Protein AF-A0A2L2WVY1-F1 (afdb_monomer_lite)

Structure (mmCIF, N/CA/C/O backbone):
data_AF-A0A2L2WVY1-F1
#
_entry.id   AF-A0A2L2WVY1-F1
#
loop_
_atom_site.group_PDB
_atom_site.id
_atom_site.type_symbol
_atom_site.label_atom_id
_atom_site.label_alt_id
_atom_site.label_comp_id
_atom_site.label_asym_id
_atom_site.label_entity_id
_atom_site.label_seq_id
_atom_site.pdbx_PDB_ins_code
_atom_site.Cartn_x
_atom_site.Cartn_y
_atom_site.Cartn_z
_atom_site.occupancy
_atom_site.B_iso_or_equiv
_atom_site.auth_seq_id
_atom_site.auth_comp_id
_atom_site.auth_asym_id
_atom_site.auth_atom_id
_atom_site.pdbx_PDB_model_num
ATOM 1 N N . MET A 1 1 ? -14.313 24.654 -17.314 1.00 38.44 1 MET A N 1
ATOM 2 C CA . MET A 1 1 ? -12.997 25.290 -17.541 1.00 38.44 1 MET A CA 1
ATOM 3 C C . MET A 1 1 ? -11.986 24.157 -17.671 1.00 38.44 1 MET A C 1
ATOM 5 O O . MET A 1 1 ? -11.623 23.570 -16.659 1.00 38.44 1 MET A O 1
ATOM 9 N N . ASN A 1 2 ? -11.674 23.753 -18.907 1.00 37.41 2 ASN A N 1
ATOM 10 C CA . ASN A 1 2 ? -10.803 22.609 -19.200 1.00 37.41 2 ASN A CA 1
ATOM 11 C C . ASN A 1 2 ? -9.404 22.865 -18.629 1.00 37.41 2 ASN A C 1
ATOM 13 O O . ASN A 1 2 ? -8.775 23.864 -18.968 1.00 37.41 2 ASN A O 1
ATOM 17 N N . LYS A 1 3 ? -8.949 21.984 -17.736 1.00 43.69 3 LYS A N 1
ATOM 18 C CA . LYS A 1 3 ? -7.607 22.008 -17.141 1.00 43.69 3 LYS A CA 1
ATOM 19 C C . LYS A 1 3 ? -6.740 20.933 -17.795 1.00 43.69 3 LYS A C 1
ATOM 21 O O . LYS A 1 3 ? -6.244 20.041 -17.116 1.00 43.69 3 LYS A O 1
ATOM 26 N N . ASP A 1 4 ? -6.557 21.029 -19.105 1.00 44.91 4 ASP A N 1
ATOM 27 C CA . ASP A 1 4 ? -5.539 20.236 -19.788 1.00 44.91 4 ASP A CA 1
ATOM 28 C C . ASP A 1 4 ? -4.188 20.924 -19.585 1.00 44.91 4 ASP A C 1
ATOM 30 O O . ASP A 1 4 ? -3.796 21.824 -20.330 1.00 44.91 4 ASP A O 1
ATOM 34 N N . PHE A 1 5 ? -3.482 20.540 -18.521 1.00 49.59 5 PHE A N 1
ATOM 35 C CA . PHE A 1 5 ? -2.080 20.906 -18.354 1.00 49.59 5 PHE A CA 1
ATOM 36 C C . PHE A 1 5 ? -1.262 20.129 -19.389 1.00 49.59 5 PHE A C 1
ATOM 38 O O . PHE A 1 5 ? -0.984 18.945 -19.212 1.00 49.59 5 PHE A O 1
ATOM 45 N N . ARG A 1 6 ? -0.884 20.794 -20.485 1.00 46.84 6 ARG A N 1
ATOM 46 C CA . ARG A 1 6 ? 0.118 20.267 -21.417 1.00 46.84 6 ARG A CA 1
ATOM 47 C C . ARG A 1 6 ? 1.477 20.275 -20.717 1.00 46.84 6 ARG A C 1
ATOM 49 O O . ARG A 1 6 ? 1.994 21.340 -20.391 1.00 46.84 6 ARG A O 1
ATOM 56 N N . LEU A 1 7 ? 2.014 19.086 -20.458 1.00 48.09 7 LEU A N 1
ATOM 57 C CA . LEU A 1 7 ? 3.402 18.901 -20.046 1.00 48.09 7 LEU A CA 1
ATOM 58 C C . LEU A 1 7 ? 4.274 19.214 -21.269 1.00 48.09 7 LEU A C 1
ATOM 60 O O . LEU A 1 7 ? 4.217 18.494 -22.260 1.00 48.09 7 LEU A O 1
ATOM 64 N N . ASP A 1 8 ? 4.993 20.331 -21.224 1.00 48.78 8 ASP A N 1
ATOM 65 C CA . ASP A 1 8 ? 6.030 20.667 -22.201 1.00 48.78 8 ASP A CA 1
ATOM 66 C C . ASP A 1 8 ? 7.354 20.014 -21.771 1.00 48.78 8 ASP A C 1
ATOM 68 O O . ASP A 1 8 ? 7.644 19.935 -20.573 1.00 48.78 8 ASP A O 1
ATOM 72 N N . ASP A 1 9 ? 8.174 19.587 -22.735 1.00 51.31 9 ASP A N 1
ATOM 73 C CA . ASP A 1 9 ? 9.490 18.946 -22.525 1.00 51.31 9 ASP A CA 1
ATOM 74 C C . ASP A 1 9 ? 10.529 19.902 -21.890 1.00 51.31 9 ASP A C 1
ATOM 76 O O . ASP A 1 9 ? 11.682 19.544 -21.649 1.00 51.31 9 ASP A O 1
ATOM 80 N N . SER A 1 10 ? 10.138 21.145 -21.596 1.00 46.12 10 SER A N 1
ATOM 81 C CA . SER A 1 10 ? 11.020 22.250 -21.216 1.00 46.12 10 SER A CA 1
ATOM 82 C C . SER A 1 10 ? 11.108 22.537 -19.710 1.00 46.12 10 SER A C 1
ATOM 84 O O . SER A 1 10 ? 11.565 23.612 -19.305 1.00 46.12 10 SER A O 1
ATOM 86 N N . LEU A 1 11 ? 10.755 21.590 -18.834 1.00 47.88 11 LEU A N 1
ATOM 87 C CA . LEU A 1 11 ? 11.027 21.726 -17.397 1.00 47.88 11 LEU A CA 1
ATOM 88 C C . LEU A 1 11 ? 12.526 21.548 -17.096 1.00 47.88 11 LEU A C 1
ATOM 90 O O . LEU A 1 11 ? 12.904 20.572 -16.479 1.00 47.88 11 LEU A O 1
ATOM 94 N N . ARG A 1 12 ? 13.393 22.482 -17.518 1.00 52.06 12 ARG A N 1
ATOM 95 C CA . ARG A 1 12 ? 14.772 22.735 -17.022 1.00 52.06 12 ARG A CA 1
ATOM 96 C C . ARG A 1 12 ? 15.517 21.528 -16.397 1.00 52.06 12 ARG A C 1
ATOM 98 O O . ARG A 1 12 ? 15.977 21.620 -15.261 1.00 52.06 12 ARG A O 1
ATOM 105 N N . GLY A 1 13 ? 15.643 20.409 -17.114 1.00 53.50 13 GLY A N 1
ATOM 106 C CA . GLY A 1 13 ? 16.371 19.222 -16.634 1.00 53.50 13 GLY A CA 1
ATOM 107 C C . GLY A 1 13 ? 15.702 18.429 -15.497 1.00 53.50 13 GLY A C 1
ATOM 108 O O . GLY A 1 13 ? 16.358 17.597 -14.877 1.00 53.50 13 GLY A O 1
ATOM 109 N N . PHE A 1 14 ? 14.423 18.672 -15.214 1.00 53.00 14 PHE A N 1
ATOM 110 C CA . PHE A 1 14 ? 13.591 17.899 -14.299 1.00 53.00 14 PHE A CA 1
ATOM 111 C C . PHE A 1 14 ? 12.565 17.078 -15.081 1.00 53.00 14 PHE A C 1
ATOM 113 O O . PHE A 1 14 ? 11.784 17.613 -15.866 1.00 53.00 14 PHE A O 1
ATOM 120 N N . CYS A 1 15 ? 12.527 15.779 -14.797 1.00 61.34 15 CYS A N 1
ATOM 121 C CA . CYS A 1 15 ? 11.591 14.842 -15.398 1.00 61.34 15 CYS A CA 1
ATOM 122 C C . CYS A 1 15 ? 10.123 15.279 -15.203 1.00 61.34 15 CYS A C 1
ATOM 124 O O . CYS A 1 15 ? 9.599 15.258 -14.083 1.00 61.34 15 CYS A O 1
ATOM 126 N N . ALA A 1 16 ? 9.418 15.602 -16.294 1.00 63.31 16 ALA A N 1
ATOM 127 C CA . ALA A 1 16 ? 7.991 15.945 -16.263 1.00 63.31 16 ALA A CA 1
ATOM 128 C C . ALA A 1 16 ? 7.120 14.786 -15.734 1.00 63.31 16 ALA A C 1
ATOM 130 O O . ALA A 1 16 ? 6.147 15.020 -15.015 1.00 63.31 16 ALA A O 1
ATOM 131 N N . LYS A 1 17 ? 7.516 13.533 -16.012 1.00 64.06 17 LYS A N 1
ATOM 132 C CA . LYS A 1 17 ? 6.868 12.320 -15.475 1.00 64.06 17 LYS A CA 1
ATOM 133 C C . LYS A 1 17 ? 7.105 12.138 -13.967 1.00 64.06 17 LYS A C 1
ATOM 135 O O . LYS A 1 17 ? 6.271 11.563 -13.273 1.00 64.06 17 LYS A O 1
ATOM 140 N N . GLY A 1 18 ? 8.210 12.671 -13.444 1.00 58.59 18 GLY A N 1
ATOM 141 C CA . GLY A 1 18 ? 8.584 12.627 -12.029 1.00 58.59 18 GLY A CA 1
ATOM 142 C C . GLY A 1 18 ? 7.905 13.677 -11.153 1.00 58.59 18 GLY A C 1
ATOM 143 O O . GLY A 1 18 ? 7.654 13.436 -9.967 1.00 58.59 18 GLY A O 1
ATOM 144 N N . CYS A 1 19 ? 7.579 14.826 -11.751 1.00 60.03 19 CYS A N 1
ATOM 145 C CA . CYS A 1 19 ? 7.088 16.041 -11.094 1.00 60.03 19 CYS A CA 1
ATOM 146 C C . CYS A 1 19 ? 5.566 16.249 -11.210 1.00 60.03 19 CYS A C 1
ATOM 148 O O . CYS A 1 19 ? 5.082 17.379 -11.139 1.00 60.03 19 CYS A O 1
ATOM 150 N N . GLY A 1 20 ? 4.794 15.169 -11.365 1.00 58.66 20 GLY A N 1
ATOM 151 C CA . GLY A 1 20 ? 3.333 15.242 -11.391 1.00 58.66 20 GLY A CA 1
ATOM 152 C C . GLY A 1 20 ? 2.755 15.875 -10.118 1.00 58.66 20 GLY A C 1
ATOM 153 O O . GLY A 1 20 ? 3.112 15.500 -8.995 1.00 58.66 20 GLY A O 1
ATOM 154 N N . ARG A 1 21 ? 1.839 16.835 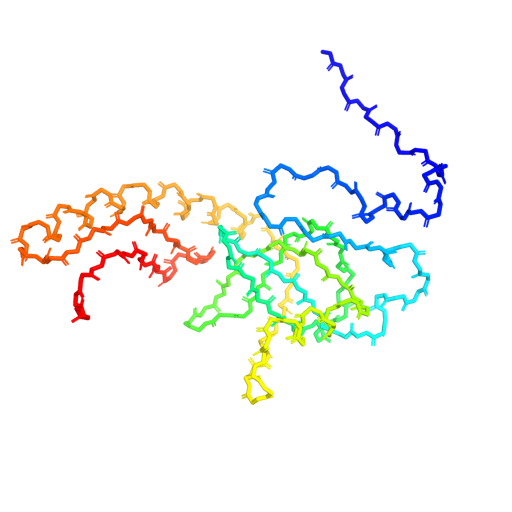-10.295 1.00 50.16 21 ARG A N 1
ATOM 155 C CA . ARG A 1 21 ? 1.038 17.414 -9.211 1.00 50.16 21 ARG A CA 1
ATOM 156 C C . ARG A 1 21 ? 0.113 16.318 -8.682 1.00 50.16 21 ARG A C 1
ATOM 158 O O . ARG A 1 21 ? -0.751 15.845 -9.412 1.00 50.16 21 ARG A O 1
ATOM 165 N N . GLN A 1 22 ? 0.320 15.886 -7.443 1.00 54.88 22 GLN A N 1
ATOM 166 C CA . GLN A 1 22 ? -0.505 14.859 -6.819 1.00 54.88 22 GLN A CA 1
ATOM 167 C C . GLN A 1 22 ? -1.010 15.378 -5.476 1.00 54.88 22 GLN A C 1
ATOM 169 O O . GLN A 1 22 ? -0.218 15.658 -4.581 1.00 54.88 22 GLN A O 1
ATOM 174 N N . ASP A 1 23 ? -2.331 15.478 -5.335 1.00 57.38 23 ASP A N 1
ATOM 175 C CA . ASP A 1 23 ? -3.008 15.997 -4.136 1.00 57.38 23 ASP A CA 1
ATOM 176 C C . ASP A 1 23 ? -3.028 14.980 -2.970 1.00 57.38 23 ASP A C 1
ATOM 178 O O . ASP A 1 23 ? -3.823 15.092 -2.039 1.00 57.38 23 ASP A O 1
ATOM 182 N N . LYS A 1 24 ? -2.174 13.946 -3.021 1.00 61.38 24 LYS A N 1
ATOM 183 C CA . LYS A 1 24 ? -2.106 12.869 -2.024 1.00 61.38 24 LYS A CA 1
ATOM 184 C C . LYS A 1 24 ? -0.969 13.114 -1.027 1.00 61.38 24 LYS A C 1
ATOM 186 O O . LYS A 1 24 ? 0.101 13.610 -1.378 1.00 61.38 24 LYS A O 1
ATOM 191 N N . GLN A 1 25 ? -1.200 12.735 0.229 1.00 61.03 25 GLN A N 1
ATOM 192 C CA . GLN A 1 25 ? -0.218 12.826 1.311 1.00 61.03 25 GLN A CA 1
ATOM 193 C C . GLN A 1 25 ? 1.031 11.973 0.996 1.00 61.03 25 GLN A C 1
ATOM 195 O O . GLN A 1 25 ? 0.913 10.885 0.442 1.00 61.03 25 GLN A O 1
ATOM 200 N N . LEU A 1 26 ? 2.228 12.451 1.369 1.00 65.81 26 LEU A N 1
ATOM 201 C CA . LEU A 1 26 ? 3.535 11.795 1.140 1.00 65.81 26 LEU A CA 1
ATOM 202 C C . LEU A 1 26 ? 3.954 11.585 -0.331 1.00 65.81 26 LEU A C 1
ATOM 204 O O . LEU A 1 26 ? 4.501 10.529 -0.670 1.00 65.81 26 LEU A O 1
ATOM 208 N N . ASN A 1 27 ? 3.764 12.589 -1.191 1.00 69.06 27 ASN A N 1
ATOM 209 C CA . ASN A 1 27 ? 4.241 12.535 -2.577 1.00 69.06 27 ASN A CA 1
ATOM 210 C C . ASN A 1 27 ? 5.750 12.224 -2.647 1.00 69.06 27 ASN A C 1
ATOM 212 O O . ASN A 1 27 ? 6.566 12.913 -2.026 1.00 69.06 27 ASN A O 1
ATOM 216 N N . THR A 1 28 ? 6.112 11.198 -3.422 1.00 70.50 28 THR A N 1
ATOM 217 C CA . THR A 1 28 ? 7.504 10.923 -3.787 1.00 70.50 28 THR A CA 1
ATOM 218 C C . THR A 1 28 ? 7.747 11.376 -5.222 1.00 70.50 28 THR A C 1
ATOM 220 O O . THR A 1 28 ? 7.034 10.966 -6.136 1.00 70.50 28 THR A O 1
ATOM 223 N N . TYR A 1 29 ? 8.753 12.221 -5.433 1.00 75.31 29 TYR A N 1
ATOM 224 C CA . TYR A 1 29 ? 9.148 12.666 -6.770 1.00 75.31 29 TYR A CA 1
ATOM 225 C C . TYR A 1 29 ? 10.113 11.661 -7.399 1.00 75.31 29 TYR A C 1
ATOM 227 O O . TYR A 1 29 ? 11.143 11.339 -6.800 1.00 75.31 29 TYR A O 1
ATOM 235 N N . ASP A 1 30 ? 9.775 11.174 -8.594 1.00 77.12 30 ASP A N 1
ATOM 236 C CA . ASP A 1 30 ? 10.625 10.259 -9.359 1.00 77.12 30 ASP A CA 1
ATOM 237 C C . ASP A 1 30 ? 11.484 11.040 -10.355 1.00 77.12 30 ASP A C 1
ATOM 239 O O . ASP A 1 30 ? 11.167 11.151 -11.537 1.00 77.12 30 ASP A O 1
ATOM 243 N N . TYR A 1 31 ? 12.575 11.628 -9.870 1.00 76.69 31 TYR A N 1
ATOM 244 C CA . TYR A 1 31 ? 13.458 12.443 -10.707 1.00 76.69 31 TYR A CA 1
ATOM 245 C C . TYR A 1 31 ? 14.180 11.656 -11.812 1.00 76.69 31 TYR A C 1
ATOM 247 O O . TYR A 1 31 ? 14.841 12.281 -12.632 1.00 76.69 31 TYR A O 1
ATOM 255 N N . LEU A 1 32 ? 14.096 10.319 -11.818 1.00 78.56 32 LEU A N 1
ATOM 256 C CA . LEU A 1 32 ? 14.764 9.453 -12.793 1.00 78.56 32 LEU A CA 1
ATOM 257 C C . LEU A 1 32 ? 13.772 8.747 -13.733 1.00 78.56 32 LEU A C 1
ATOM 259 O O . LEU A 1 32 ? 14.164 7.826 -14.450 1.00 78.56 32 LEU A O 1
ATOM 263 N N . ALA A 1 33 ? 12.496 9.144 -13.741 1.00 75.12 33 ALA A N 1
ATOM 264 C CA . ALA A 1 33 ? 11.461 8.475 -14.532 1.00 75.12 33 ALA A CA 1
ATOM 265 C C . ALA A 1 33 ? 11.639 8.613 -16.062 1.00 75.12 33 ALA A C 1
ATOM 267 O O . ALA A 1 33 ? 11.074 7.824 -16.814 1.00 75.12 33 ALA A O 1
ATOM 268 N N . ASP A 1 34 ? 12.414 9.588 -16.539 1.00 75.56 34 ASP A N 1
ATOM 269 C CA . ASP A 1 34 ? 12.760 9.804 -17.953 1.00 75.56 34 ASP A CA 1
ATOM 270 C C . ASP A 1 34 ? 14.107 9.190 -18.358 1.00 75.56 34 ASP A C 1
ATOM 272 O O . ASP A 1 34 ? 14.429 9.158 -19.545 1.00 75.56 34 ASP A O 1
ATOM 276 N N . VAL A 1 35 ? 14.886 8.674 -17.402 1.00 78.88 35 VAL A N 1
ATOM 277 C CA . VAL A 1 35 ? 16.186 8.062 -17.683 1.00 78.88 35 VAL A CA 1
ATOM 278 C C . VAL A 1 35 ? 15.974 6.683 -18.325 1.00 78.88 35 VAL A C 1
ATOM 280 O O . VAL A 1 35 ? 15.426 5.785 -17.673 1.00 78.88 35 VAL A O 1
ATOM 283 N N . PRO A 1 36 ? 16.432 6.460 -19.575 1.00 77.81 36 PRO A N 1
ATOM 284 C CA . PRO A 1 36 ? 16.276 5.174 -20.247 1.00 77.81 36 PRO A CA 1
ATOM 285 C C . PRO A 1 36 ? 16.911 4.036 -19.440 1.00 77.81 36 PRO A C 1
ATOM 287 O O . PRO A 1 36 ? 18.024 4.163 -18.930 1.00 77.81 36 PRO A O 1
ATOM 290 N N . GLY A 1 37 ? 16.192 2.922 -19.303 1.00 78.81 37 GLY A N 1
ATOM 291 C CA . GLY A 1 37 ? 16.654 1.753 -18.551 1.00 78.81 37 GLY A CA 1
ATOM 292 C C . GLY A 1 37 ? 16.617 1.900 -17.025 1.00 78.81 37 GLY A C 1
ATOM 293 O O . GLY A 1 37 ? 16.993 0.958 -16.338 1.00 78.81 37 GLY A O 1
ATOM 294 N N . ASN A 1 38 ? 16.149 3.022 -16.453 1.00 81.88 38 ASN A N 1
ATOM 295 C CA . ASN A 1 38 ? 16.035 3.172 -14.991 1.00 81.88 38 ASN A CA 1
ATOM 296 C C . ASN A 1 38 ? 15.124 2.104 -14.358 1.00 81.88 38 ASN A C 1
ATOM 298 O O . ASN A 1 38 ? 15.467 1.545 -13.316 1.00 81.88 38 ASN A O 1
ATOM 302 N N . ALA A 1 39 ? 14.005 1.782 -15.012 1.00 74.69 39 ALA A N 1
ATOM 303 C CA . ALA A 1 39 ? 13.068 0.757 -14.551 1.00 74.69 39 ALA A CA 1
ATOM 304 C C . ALA A 1 39 ? 13.676 -0.659 -14.527 1.00 74.69 39 ALA A C 1
ATOM 306 O O . ALA A 1 39 ? 13.234 -1.496 -13.751 1.00 74.69 39 ALA A O 1
ATOM 307 N N . GLU A 1 40 ? 14.713 -0.920 -15.329 1.00 79.06 40 GLU A N 1
ATOM 308 C CA . GLU A 1 40 ? 15.384 -2.226 -15.409 1.00 79.06 40 GLU A CA 1
ATOM 309 C C . GLU A 1 40 ? 16.525 -2.372 -14.389 1.00 79.06 40 GLU A C 1
ATOM 311 O O . GLU A 1 40 ? 17.070 -3.459 -14.212 1.00 79.06 40 GLU A O 1
ATOM 316 N N . GLN A 1 41 ? 16.902 -1.293 -13.692 1.00 82.00 41 GLN A N 1
ATOM 317 C CA . GLN A 1 41 ? 18.010 -1.327 -12.729 1.00 82.00 41 GLN A CA 1
ATOM 318 C C . GLN A 1 41 ? 17.667 -2.092 -11.448 1.00 82.00 41 GLN A C 1
ATOM 320 O O . GLN A 1 41 ? 18.569 -2.516 -10.724 1.00 82.00 41 GLN A O 1
ATOM 325 N N . THR A 1 42 ? 16.382 -2.228 -11.122 1.00 85.94 42 THR A N 1
ATOM 326 C CA . THR A 1 42 ? 15.936 -2.974 -9.948 1.00 85.94 42 THR A CA 1
ATOM 327 C C . THR A 1 42 ? 14.514 -3.482 -10.124 1.00 85.94 42 THR A C 1
ATOM 329 O O . THR A 1 42 ? 13.645 -2.763 -10.606 1.00 85.94 42 THR A O 1
ATOM 332 N N . ASP A 1 43 ? 14.266 -4.695 -9.636 1.00 89.75 43 ASP A N 1
ATOM 333 C CA . ASP A 1 43 ? 12.923 -5.277 -9.577 1.00 89.75 43 ASP A CA 1
ATOM 334 C C . ASP A 1 43 ? 12.117 -4.773 -8.363 1.00 89.75 43 ASP A C 1
ATOM 336 O O . ASP A 1 43 ? 11.027 -5.268 -8.086 1.00 89.75 43 ASP A O 1
ATOM 340 N N . LEU A 1 44 ? 12.657 -3.833 -7.579 1.00 92.25 44 LEU A N 1
ATOM 341 C CA . LEU A 1 44 ? 11.999 -3.291 -6.393 1.00 92.25 44 LEU A CA 1
ATOM 342 C C . LEU A 1 44 ? 11.104 -2.105 -6.747 1.00 92.25 44 LEU A C 1
ATOM 344 O O . LEU A 1 44 ? 11.473 -1.228 -7.525 1.00 92.25 44 LEU A O 1
ATOM 348 N N . VAL A 1 45 ? 9.940 -2.056 -6.108 1.00 93.25 45 VAL A N 1
ATOM 349 C CA . VAL A 1 45 ? 8.904 -1.050 -6.343 1.00 93.25 45 VAL A CA 1
ATOM 350 C C . VAL A 1 45 ? 8.388 -0.523 -5.008 1.00 93.25 45 VAL A C 1
ATOM 352 O O . VAL A 1 45 ? 8.133 -1.297 -4.082 1.00 93.25 45 VAL A O 1
ATOM 355 N N . GLU A 1 46 ? 8.233 0.797 -4.903 1.00 92.56 46 GLU A N 1
ATOM 356 C CA . GLU A 1 46 ? 7.558 1.437 -3.769 1.00 92.56 46 GLU A CA 1
ATOM 357 C C . GLU A 1 46 ? 6.059 1.521 -4.066 1.00 92.56 46 GLU A C 1
ATOM 359 O O . GLU A 1 46 ? 5.644 2.067 -5.093 1.00 92.56 46 GLU A O 1
ATOM 364 N N . VAL A 1 47 ? 5.250 0.995 -3.151 1.00 93.12 47 VAL A N 1
ATOM 365 C CA . VAL A 1 47 ? 3.790 1.032 -3.228 1.00 93.12 47 VAL A CA 1
ATOM 366 C C . VAL A 1 47 ? 3.254 1.744 -1.994 1.00 93.12 47 VAL A C 1
ATOM 368 O O . VAL A 1 47 ? 3.600 1.411 -0.857 1.00 93.12 47 VAL A O 1
ATOM 371 N N . GLN A 1 48 ? 2.399 2.734 -2.217 1.00 90.81 48 GLN A N 1
ATOM 372 C CA . GLN A 1 48 ? 1.694 3.465 -1.177 1.00 90.81 48 GLN A CA 1
ATOM 373 C C . GLN A 1 48 ? 0.267 2.939 -1.020 1.00 90.81 48 GLN A C 1
ATOM 375 O O . GLN A 1 48 ? -0.451 2.731 -1.998 1.00 90.81 48 GLN A O 1
ATOM 380 N N . PHE A 1 49 ? -0.136 2.777 0.234 1.00 90.12 49 PHE A N 1
ATOM 381 C CA . PHE A 1 49 ? -1.484 2.400 0.644 1.00 90.12 49 PHE A CA 1
ATOM 382 C C . PHE A 1 49 ? -2.211 3.613 1.232 1.00 90.12 49 PHE A C 1
ATOM 384 O O . PHE A 1 49 ? -1.804 4.760 1.018 1.00 90.12 49 PHE A O 1
ATOM 391 N N . LYS A 1 50 ? -3.302 3.388 1.968 1.00 83.31 50 LYS A N 1
ATOM 392 C CA . LYS A 1 50 ? -4.021 4.472 2.631 1.00 83.31 50 LYS A CA 1
ATOM 393 C C . LYS A 1 50 ? -3.085 5.225 3.595 1.00 83.31 50 LYS A C 1
ATOM 395 O O . LYS A 1 50 ? -2.179 4.661 4.214 1.00 83.31 50 LYS A O 1
ATOM 400 N N . ASN A 1 51 ? -3.309 6.534 3.711 1.00 79.94 51 ASN A N 1
ATOM 401 C CA . ASN A 1 51 ? -2.571 7.438 4.594 1.00 79.94 51 ASN A CA 1
ATOM 402 C C . ASN A 1 51 ? -1.050 7.436 4.341 1.00 79.94 51 ASN A C 1
ATOM 404 O O . ASN A 1 51 ? -0.566 7.731 3.244 1.00 79.94 51 ASN A O 1
ATOM 408 N N . THR A 1 52 ? -0.280 7.159 5.393 1.00 79.69 52 THR A N 1
ATOM 409 C CA . THR A 1 52 ? 1.178 7.251 5.417 1.00 79.69 52 THR A CA 1
ATOM 410 C C . THR A 1 52 ? 1.872 5.909 5.193 1.00 79.69 52 THR A C 1
ATOM 412 O O . THR A 1 52 ? 3.103 5.849 5.196 1.00 79.69 52 THR A O 1
ATOM 415 N N . ARG A 1 53 ? 1.109 4.826 4.989 1.00 86.50 53 ARG A N 1
ATOM 416 C CA . ARG A 1 53 ? 1.657 3.477 4.858 1.00 86.50 53 ARG A CA 1
ATOM 417 C C . ARG A 1 53 ? 2.287 3.292 3.479 1.00 86.50 53 ARG A C 1
ATOM 419 O O . ARG A 1 53 ? 1.610 3.331 2.454 1.00 86.50 53 ARG A O 1
ATOM 426 N N . LYS A 1 54 ? 3.597 3.050 3.466 1.00 89.56 54 LYS A N 1
ATOM 427 C CA . LYS A 1 54 ? 4.360 2.653 2.278 1.00 89.56 54 LYS A CA 1
ATOM 428 C C . LYS A 1 54 ? 4.970 1.279 2.492 1.00 89.56 54 LYS A C 1
ATOM 430 O O . LYS A 1 54 ? 5.428 0.966 3.590 1.00 89.56 54 LYS A O 1
ATOM 435 N N . GLY A 1 55 ? 4.965 0.471 1.444 1.00 90.81 55 GLY A N 1
ATOM 436 C CA . GLY A 1 55 ? 5.614 -0.830 1.404 1.00 90.81 55 GLY A CA 1
ATOM 437 C C . GLY A 1 55 ? 6.542 -0.936 0.202 1.00 90.81 55 GLY A C 1
ATOM 438 O O . GLY A 1 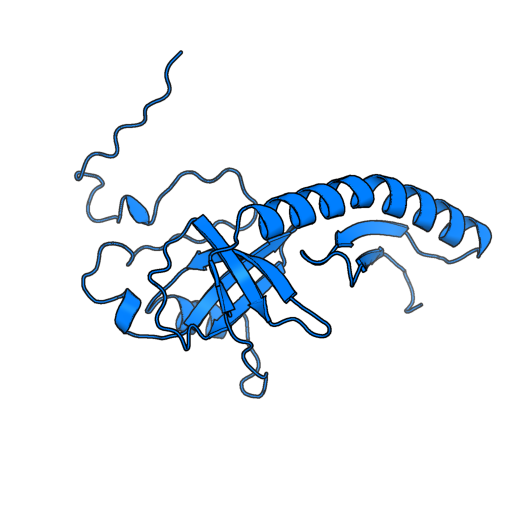55 ? 6.365 -0.248 -0.802 1.00 90.81 55 GLY A O 1
ATOM 439 N N . TYR A 1 56 ? 7.528 -1.815 0.322 1.00 93.06 56 TYR A N 1
ATOM 440 C CA . TYR A 1 56 ? 8.445 -2.148 -0.758 1.00 93.06 56 TYR A CA 1
ATOM 441 C C . TYR A 1 56 ? 8.166 -3.573 -1.204 1.00 93.06 56 TYR A C 1
ATOM 443 O O . TYR A 1 56 ? 8.098 -4.480 -0.372 1.00 93.06 56 TYR A O 1
ATOM 451 N N . PHE A 1 57 ? 8.000 -3.749 -2.508 1.00 94.56 57 PHE A N 1
ATOM 452 C CA . PHE A 1 57 ? 7.614 -5.016 -3.109 1.00 94.56 57 PHE A CA 1
ATOM 453 C C . PHE A 1 57 ? 8.537 -5.367 -4.264 1.00 94.56 57 PHE A C 1
ATOM 455 O O . PHE A 1 57 ? 9.176 -4.494 -4.852 1.00 94.56 57 PHE A O 1
ATOM 462 N N . ARG A 1 58 ? 8.597 -6.655 -4.591 1.00 94.00 58 ARG A N 1
ATOM 463 C CA . ARG A 1 58 ? 9.362 -7.166 -5.724 1.00 94.00 58 ARG A CA 1
ATOM 464 C C . ARG A 1 58 ? 8.452 -7.458 -6.914 1.00 94.00 58 ARG A C 1
ATOM 466 O O . ARG A 1 58 ? 7.435 -8.134 -6.776 1.00 94.00 58 ARG A O 1
ATOM 473 N N . ASN A 1 59 ? 8.831 -6.963 -8.082 1.00 93.62 59 ASN A N 1
ATOM 474 C CA . ASN A 1 59 ? 8.161 -7.174 -9.357 1.00 93.62 59 ASN A CA 1
ATOM 475 C C . ASN A 1 59 ? 8.778 -8.368 -10.106 1.00 93.62 59 ASN A C 1
ATOM 477 O O . ASN A 1 59 ? 9.382 -8.207 -11.163 1.00 93.62 59 ASN A O 1
ATOM 481 N N . ASP A 1 60 ? 8.620 -9.577 -9.558 1.00 89.56 60 ASP A N 1
ATOM 482 C CA . ASP A 1 60 ? 9.197 -10.806 -10.138 1.00 89.56 60 ASP A CA 1
ATOM 483 C C . ASP A 1 60 ? 8.715 -11.072 -11.577 1.00 89.56 60 ASP A C 1
ATOM 485 O O . ASP A 1 60 ? 9.439 -11.634 -12.396 1.00 89.56 60 ASP A O 1
ATOM 489 N N . ASN A 1 61 ? 7.502 -10.619 -11.902 1.00 88.31 61 ASN A N 1
ATOM 490 C CA . ASN A 1 61 ? 6.880 -10.789 -13.215 1.00 88.31 61 ASN A CA 1
ATOM 491 C C . ASN A 1 61 ? 7.330 -9.743 -14.251 1.00 88.31 61 ASN A C 1
ATOM 493 O O . ASN A 1 61 ? 6.818 -9.756 -15.369 1.00 88.31 61 ASN A O 1
ATOM 497 N N . ARG A 1 62 ? 8.243 -8.823 -13.893 1.00 87.50 62 ARG A N 1
ATOM 498 C CA . ARG A 1 62 ? 8.728 -7.728 -14.760 1.00 87.50 62 ARG A CA 1
ATOM 499 C C . ARG A 1 62 ? 7.594 -6.963 -15.446 1.00 87.50 62 ARG A C 1
ATOM 501 O O . ARG A 1 62 ? 7.654 -6.630 -16.629 1.00 87.50 62 ARG A O 1
ATOM 508 N N . LEU A 1 63 ? 6.533 -6.696 -14.689 1.00 89.12 63 LEU A N 1
ATOM 509 C CA . LEU A 1 63 ? 5.400 -5.909 -15.160 1.00 89.12 63 LEU A CA 1
ATOM 510 C C . LEU A 1 63 ? 5.875 -4.495 -15.505 1.00 89.12 63 LEU A C 1
ATOM 512 O O . LEU A 1 63 ? 6.656 -3.911 -14.754 1.00 89.12 63 LEU A O 1
ATOM 516 N N . GLN A 1 64 ? 5.369 -3.927 -16.599 1.00 89.00 64 GLN A N 1
ATOM 517 C CA . GLN A 1 64 ? 5.592 -2.517 -16.923 1.00 89.00 64 GLN A CA 1
ATOM 518 C C . GLN A 1 64 ? 4.767 -1.652 -15.966 1.00 89.00 64 GLN A C 1
ATOM 520 O O . GLN A 1 64 ? 3.575 -1.436 -16.192 1.00 89.00 64 GLN A O 1
ATOM 525 N N . LEU A 1 65 ? 5.384 -1.240 -14.860 1.00 88.62 65 LEU A N 1
ATOM 526 C CA . LEU A 1 65 ? 4.772 -0.426 -13.813 1.00 88.62 65 LEU A CA 1
ATOM 527 C C . LEU A 1 65 ? 5.271 1.010 -13.919 1.00 88.62 65 LEU A C 1
ATOM 529 O O . LEU A 1 65 ? 6.475 1.241 -14.005 1.00 88.62 65 LEU A O 1
ATOM 533 N N . GLU A 1 66 ? 4.347 1.960 -13.859 1.00 86.12 66 GLU A N 1
ATOM 534 C CA . GLU A 1 66 ? 4.649 3.387 -13.799 1.00 86.12 66 GLU A CA 1
ATOM 535 C C . GLU A 1 66 ? 4.070 4.009 -12.523 1.00 86.12 66 GLU A C 1
ATOM 537 O O . GLU A 1 66 ? 3.174 3.458 -11.874 1.00 86.12 66 GLU A O 1
ATOM 542 N N . LYS A 1 67 ? 4.580 5.185 -12.141 1.00 85.06 67 LYS A N 1
ATOM 543 C CA . LYS A 1 67 ? 4.025 5.948 -11.018 1.00 85.06 67 LYS A CA 1
ATOM 544 C C . LYS A 1 67 ? 2.539 6.229 -11.265 1.00 85.06 67 LYS A C 1
ATOM 546 O O . LYS A 1 67 ? 2.166 6.787 -12.291 1.00 85.06 67 LYS A O 1
ATOM 551 N N . GLY A 1 68 ? 1.706 5.914 -10.277 1.00 86.62 68 GLY A N 1
ATOM 552 C CA . GLY A 1 68 ? 0.255 6.085 -10.335 1.00 86.62 68 GLY A CA 1
ATOM 553 C C . GLY A 1 68 ? -0.516 4.810 -10.675 1.00 86.62 68 GLY A C 1
ATOM 554 O O . GLY A 1 68 ? -1.721 4.776 -10.426 1.00 86.62 68 GLY A O 1
ATOM 555 N N . ASP A 1 69 ? 0.153 3.758 -11.153 1.00 90.69 69 ASP A N 1
ATOM 556 C CA . ASP A 1 69 ? -0.494 2.470 -11.402 1.00 90.69 69 ASP A CA 1
ATOM 557 C C . ASP A 1 69 ? -1.029 1.859 -10.102 1.00 90.69 69 ASP A C 1
ATOM 559 O O . ASP A 1 69 ? -0.333 1.807 -9.085 1.00 90.69 69 ASP A O 1
ATOM 563 N N . MET A 1 70 ? -2.259 1.345 -10.145 1.00 93.06 70 MET A N 1
ATOM 564 C CA . MET A 1 70 ? -2.801 0.516 -9.069 1.00 93.06 70 MET A CA 1
ATOM 565 C C . MET A 1 70 ? -2.370 -0.936 -9.259 1.00 93.06 70 MET A C 1
ATOM 567 O O . MET A 1 70 ? -2.516 -1.509 -10.342 1.00 93.06 70 MET A O 1
ATOM 571 N N . VAL A 1 71 ? -1.852 -1.546 -8.197 1.00 95.00 71 VAL A N 1
ATOM 572 C CA . VAL A 1 71 ? -1.292 -2.900 -8.209 1.00 95.00 71 VAL A CA 1
ATOM 573 C C . VAL A 1 71 ? -1.843 -3.738 -7.066 1.00 95.00 71 VAL A C 1
ATOM 575 O O . VAL A 1 71 ? -2.085 -3.238 -5.969 1.00 95.00 71 VAL A O 1
ATOM 578 N N . ALA A 1 72 ? -2.011 -5.031 -7.340 1.00 94.88 72 ALA A N 1
ATOM 579 C CA . ALA A 1 72 ? -2.315 -6.035 -6.337 1.00 94.88 72 ALA A CA 1
ATOM 580 C C . ALA A 1 72 ? -1.015 -6.638 -5.807 1.00 94.88 72 ALA A C 1
ATOM 582 O O . ALA A 1 72 ? -0.218 -7.205 -6.566 1.00 94.88 72 ALA A O 1
ATOM 583 N N . VAL A 1 73 ? -0.817 -6.517 -4.501 1.00 94.50 73 VAL A N 1
ATOM 584 C CA . VAL A 1 73 ? 0.376 -6.977 -3.799 1.00 94.50 73 VAL A CA 1
ATOM 585 C C . VAL A 1 73 ? 0.054 -8.124 -2.853 1.00 94.50 73 VAL A C 1
ATOM 587 O O . VAL A 1 73 ? -1.073 -8.286 -2.383 1.00 94.50 73 VAL A O 1
ATOM 590 N N . GLU A 1 74 ? 1.070 -8.912 -2.549 1.00 92.81 74 GLU A N 1
ATOM 591 C CA . GLU A 1 74 ? 0.988 -9.970 -1.558 1.00 92.81 74 GLU A CA 1
ATOM 592 C C . GLU A 1 74 ? 0.782 -9.409 -0.146 1.00 92.81 74 GLU A C 1
ATOM 594 O O . GLU A 1 74 ? 1.488 -8.505 0.313 1.00 92.81 74 GLU A O 1
ATOM 599 N N . ALA A 1 75 ? -0.189 -9.981 0.564 1.00 89.19 75 ALA A N 1
ATOM 600 C CA . ALA A 1 75 ? -0.510 -9.662 1.944 1.00 89.19 75 ALA A CA 1
ATOM 601 C C . ALA A 1 75 ? -0.662 -10.949 2.766 1.00 89.19 75 ALA A C 1
ATOM 603 O O . ALA A 1 75 ? -0.658 -12.061 2.249 1.00 89.19 75 ALA A O 1
ATOM 604 N N . SER A 1 76 ? -0.695 -10.813 4.089 1.00 83.81 76 SER A N 1
ATOM 605 C CA . SER A 1 76 ? -0.754 -11.967 4.992 1.00 83.81 76 SER A CA 1
ATOM 606 C C . SER A 1 76 ? -1.837 -11.712 6.041 1.00 83.81 76 SER A C 1
ATOM 608 O O . SER A 1 76 ? -1.585 -10.919 6.960 1.00 83.81 76 SER A O 1
ATOM 610 N N . PRO A 1 77 ? -3.022 -12.342 5.924 1.00 86.12 77 PRO A N 1
ATOM 611 C CA . PRO A 1 77 ? -3.503 -13.176 4.806 1.00 86.12 77 PRO A CA 1
ATOM 612 C C . PRO A 1 77 ? -3.928 -12.357 3.565 1.00 86.12 77 PRO A C 1
ATOM 614 O O . PRO A 1 77 ? -4.240 -11.176 3.682 1.00 86.12 77 PRO A O 1
ATOM 617 N N . GLY A 1 78 ? -3.980 -12.998 2.391 1.00 87.88 78 GLY A N 1
ATOM 618 C CA . GLY A 1 78 ? -4.667 -12.472 1.201 1.00 87.88 78 GLY A CA 1
ATOM 619 C C . GLY A 1 78 ? -3.844 -11.546 0.298 1.00 87.88 78 GLY A C 1
ATOM 620 O O . GLY A 1 78 ? -2.647 -11.753 0.092 1.00 87.88 78 GLY A O 1
ATOM 621 N N . HIS A 1 79 ? -4.501 -10.542 -0.284 1.00 90.50 79 HIS A N 1
ATOM 622 C CA . HIS A 1 79 ? -3.855 -9.540 -1.137 1.00 90.50 79 HIS A CA 1
ATOM 623 C C . HIS A 1 79 ? -4.312 -8.127 -0.791 1.00 90.50 79 HIS A C 1
ATOM 625 O O . HIS A 1 79 ? -5.441 -7.909 -0.356 1.00 90.50 79 HIS A O 1
ATOM 631 N N . ASP A 1 80 ? -3.451 -7.151 -1.046 1.00 93.12 80 ASP A N 1
ATOM 632 C CA . ASP A 1 80 ? -3.738 -5.743 -0.790 1.00 93.12 80 ASP A CA 1
ATOM 633 C C . ASP A 1 80 ? -3.620 -4.924 -2.077 1.00 93.12 80 ASP A C 1
ATOM 635 O O . ASP A 1 80 ? -2.913 -5.320 -3.007 1.00 93.12 80 ASP A O 1
ATOM 639 N N . ILE A 1 81 ? -4.330 -3.800 -2.146 1.00 93.50 81 ILE A N 1
ATOM 640 C CA . ILE A 1 81 ? -4.331 -2.915 -3.315 1.00 93.50 81 ILE A CA 1
ATOM 641 C C . ILE A 1 81 ? -3.636 -1.615 -2.939 1.00 93.50 81 ILE A C 1
ATOM 643 O O . ILE A 1 81 ? -3.996 -0.954 -1.967 1.00 93.50 81 ILE A O 1
ATOM 647 N N . GLY A 1 82 ? -2.629 -1.242 -3.721 1.00 92.50 82 GLY A N 1
ATOM 648 C CA . GLY A 1 82 ? -1.867 -0.021 -3.501 1.00 92.50 82 GLY A CA 1
ATOM 649 C C . GLY A 1 82 ? -1.516 0.680 -4.803 1.00 92.50 82 GLY A C 1
ATOM 650 O O . GLY A 1 82 ? -1.708 0.148 -5.895 1.00 92.50 82 GLY A O 1
ATOM 651 N N . VAL A 1 83 ? -1.003 1.899 -4.679 1.00 92.38 83 VAL A N 1
ATOM 652 C CA . VAL A 1 83 ? -0.595 2.744 -5.804 1.00 92.38 83 VAL A CA 1
ATOM 653 C C . VAL A 1 83 ? 0.924 2.782 -5.873 1.00 92.38 83 VAL A C 1
ATOM 655 O O . VAL A 1 83 ? 1.582 3.075 -4.877 1.00 92.38 83 VAL A O 1
ATOM 658 N N . VAL A 1 84 ? 1.491 2.533 -7.048 1.00 92.12 84 VAL A N 1
ATOM 659 C CA . VAL A 1 84 ? 2.932 2.659 -7.285 1.00 92.12 84 VAL A CA 1
ATOM 660 C C . VAL A 1 84 ? 3.348 4.123 -7.149 1.00 92.12 84 VAL A C 1
ATOM 662 O O . VAL A 1 84 ? 2.806 5.000 -7.826 1.00 92.12 84 VAL A O 1
ATOM 665 N N . THR A 1 85 ? 4.323 4.402 -6.286 1.00 89.31 85 THR A N 1
ATOM 666 C CA . THR A 1 85 ? 4.849 5.761 -6.067 1.00 89.31 85 THR A CA 1
ATOM 667 C C . THR A 1 85 ? 6.249 5.963 -6.619 1.00 89.31 85 THR A C 1
ATOM 669 O O . THR A 1 85 ? 6.565 7.081 -7.024 1.00 89.31 85 THR A O 1
ATOM 672 N N . LEU A 1 86 ? 7.069 4.910 -6.659 1.00 89.19 86 LEU A N 1
ATOM 673 C CA . LEU A 1 86 ? 8.404 4.929 -7.254 1.00 89.19 86 LEU A CA 1
ATOM 674 C C . LEU A 1 86 ? 8.765 3.595 -7.894 1.00 89.19 86 LEU A C 1
ATOM 676 O O . LEU A 1 86 ? 8.418 2.526 -7.387 1.00 89.19 86 LEU A O 1
ATOM 680 N N . THR A 1 87 ? 9.575 3.690 -8.944 1.00 89.81 87 THR A N 1
ATOM 681 C CA . THR A 1 87 ? 10.205 2.554 -9.621 1.00 89.81 87 THR A CA 1
ATOM 682 C C . THR A 1 87 ? 11.691 2.839 -9.861 1.00 89.81 87 THR A C 1
ATOM 684 O O . THR A 1 87 ? 12.156 3.972 -9.711 1.00 89.81 87 THR A O 1
ATOM 687 N N . GLY A 1 88 ? 12.471 1.810 -10.195 1.00 87.75 88 GLY A N 1
ATOM 688 C CA . GLY A 1 88 ? 13.873 1.98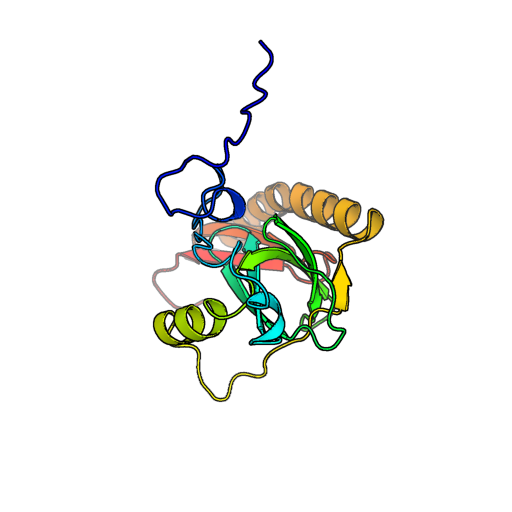1 -10.573 1.00 87.75 88 GLY A CA 1
ATOM 689 C C . GLY A 1 88 ? 14.801 2.379 -9.418 1.00 87.75 88 GLY A C 1
ATOM 690 O O . GLY A 1 88 ? 14.557 2.096 -8.241 1.00 87.75 88 GLY A O 1
ATOM 691 N N . ARG A 1 89 ? 15.916 3.040 -9.750 1.00 86.81 89 ARG A N 1
ATOM 692 C CA . ARG A 1 89 ? 17.073 3.234 -8.851 1.00 86.81 89 ARG A CA 1
ATOM 693 C C . ARG A 1 89 ? 16.770 3.985 -7.553 1.00 86.81 89 ARG A C 1
ATOM 695 O O . ARG A 1 89 ? 17.513 3.856 -6.577 1.00 86.81 89 ARG A O 1
ATOM 702 N N . LEU A 1 90 ? 15.705 4.783 -7.520 1.00 87.12 90 LEU A N 1
ATOM 703 C CA . LEU A 1 90 ? 15.331 5.539 -6.326 1.00 87.12 90 LEU A CA 1
ATOM 704 C C . LEU A 1 90 ? 14.775 4.644 -5.212 1.00 87.12 90 LEU A C 1
ATOM 706 O O . LEU A 1 90 ? 14.899 5.004 -4.040 1.00 87.12 90 LEU A O 1
ATOM 710 N N . VAL A 1 91 ? 14.233 3.468 -5.539 1.00 89.62 91 VAL A N 1
ATOM 711 C CA . VAL A 1 91 ? 13.596 2.584 -4.552 1.00 89.62 91 VAL A CA 1
ATOM 712 C C . VAL A 1 91 ? 14.594 2.094 -3.486 1.00 89.62 91 VAL A C 1
ATOM 714 O O . VAL A 1 91 ? 14.347 2.336 -2.302 1.00 89.62 91 VAL A O 1
ATOM 717 N N . PRO A 1 92 ? 15.774 1.531 -3.829 1.00 88.38 92 PRO A N 1
ATOM 718 C CA . PRO A 1 92 ? 16.784 1.170 -2.829 1.00 88.38 92 PRO A CA 1
ATOM 719 C C . PRO A 1 92 ? 17.261 2.342 -1.958 1.00 88.38 92 PRO A C 1
ATOM 721 O O . PRO A 1 92 ? 17.615 2.149 -0.793 1.00 88.38 92 PRO A O 1
ATOM 724 N N . LEU A 1 93 ? 17.289 3.564 -2.502 1.00 87.88 93 LEU A N 1
ATOM 725 C CA . LEU A 1 93 ? 17.678 4.759 -1.747 1.00 87.88 93 LEU A CA 1
ATOM 726 C C . LEU A 1 93 ? 16.606 5.137 -0.716 1.00 87.88 93 LEU A C 1
ATOM 728 O O . LEU A 1 93 ? 16.949 5.457 0.424 1.00 87.88 93 LEU A O 1
ATOM 732 N N . GLN A 1 94 ? 15.324 5.035 -1.078 1.00 86.94 94 GLN A N 1
ATOM 733 C CA . GLN A 1 94 ? 14.223 5.243 -0.135 1.00 86.94 94 GLN A CA 1
ATOM 734 C C . GLN A 1 94 ? 14.180 4.166 0.945 1.00 86.94 94 GLN A C 1
ATOM 736 O O . GLN A 1 94 ? 14.004 4.496 2.116 1.00 86.94 94 GLN A O 1
ATOM 741 N N . MET A 1 95 ? 14.444 2.903 0.601 1.00 88.19 95 MET A N 1
ATOM 742 C CA . MET A 1 95 ? 14.535 1.822 1.590 1.00 88.19 95 MET A CA 1
ATOM 743 C C . MET A 1 95 ? 15.605 2.101 2.651 1.00 88.19 95 MET A C 1
ATOM 745 O O . MET A 1 95 ? 15.351 1.928 3.844 1.00 88.19 95 MET A O 1
ATOM 749 N N . LYS A 1 96 ? 16.783 2.589 2.232 1.00 86.88 96 LYS A N 1
ATOM 750 C CA . LYS A 1 96 ? 17.850 3.004 3.158 1.00 86.88 96 LYS A CA 1
ATOM 751 C C . LYS A 1 96 ? 17.403 4.163 4.047 1.00 86.88 96 LYS A C 1
ATOM 753 O O . LYS A 1 96 ? 17.604 4.107 5.254 1.00 86.88 96 LYS A O 1
ATOM 758 N N . LYS A 1 97 ? 16.757 5.183 3.473 1.00 86.81 97 LYS A N 1
ATOM 759 C CA . LYS A 1 97 ? 16.232 6.335 4.227 1.00 86.81 97 LYS A CA 1
ATOM 760 C C . LYS A 1 97 ? 15.147 5.932 5.231 1.00 86.81 97 LYS A C 1
ATOM 762 O O . LYS A 1 97 ? 15.085 6.487 6.322 1.00 86.81 97 LYS A O 1
ATOM 767 N N . ALA A 1 98 ? 14.308 4.965 4.871 1.00 83.50 98 ALA A N 1
ATOM 768 C CA . ALA A 1 98 ? 13.244 4.435 5.715 1.00 83.50 98 ALA A CA 1
ATOM 769 C C . ALA A 1 98 ? 13.747 3.459 6.798 1.00 83.50 98 ALA A C 1
ATOM 771 O O . ALA A 1 98 ? 12.926 2.868 7.495 1.00 83.50 98 ALA A O 1
ATOM 772 N N . ASN A 1 99 ? 15.069 3.269 6.940 1.00 83.56 99 ASN A N 1
ATOM 773 C CA . ASN A 1 99 ? 15.677 2.290 7.848 1.00 83.56 99 ASN A CA 1
ATOM 774 C C . ASN A 1 99 ? 15.071 0.884 7.690 1.00 83.56 99 ASN A C 1
ATOM 776 O O . ASN A 1 99 ? 14.821 0.179 8.672 1.00 83.56 99 ASN A O 1
ATOM 780 N N . PHE A 1 100 ? 14.805 0.476 6.444 1.00 80.12 100 PHE A N 1
ATOM 781 C CA . PHE A 1 100 ? 14.213 -0.826 6.164 1.00 80.12 100 PHE A CA 1
ATOM 782 C C . PHE A 1 100 ? 15.141 -1.946 6.655 1.00 80.12 100 PHE A C 1
ATOM 784 O O . PHE A 1 100 ? 16.316 -2.006 6.287 1.00 80.12 100 PHE A O 1
ATOM 791 N N . LYS A 1 101 ? 14.623 -2.838 7.508 1.00 79.19 101 LYS A N 1
ATOM 792 C CA . LYS A 1 101 ? 15.421 -3.918 8.101 1.00 79.19 101 LYS A CA 1
ATOM 793 C C . LYS A 1 101 ? 15.822 -4.920 7.021 1.00 79.19 101 LYS A C 1
ATOM 795 O O . LYS A 1 101 ? 14.953 -5.475 6.352 1.00 79.19 101 LYS A O 1
ATOM 800 N N . ALA A 1 102 ? 17.119 -5.213 6.934 1.00 66.44 102 ALA A N 1
ATOM 801 C CA . ALA A 1 102 ? 17.698 -6.097 5.919 1.00 66.44 102 ALA A CA 1
ATOM 802 C C . ALA A 1 102 ? 17.107 -7.523 5.906 1.00 66.44 102 ALA A C 1
ATOM 804 O O . ALA A 1 102 ? 17.064 -8.145 4.853 1.00 66.44 102 ALA A O 1
ATOM 805 N N . ASN A 1 103 ? 16.604 -8.012 7.045 1.00 70.75 103 ASN A N 1
ATOM 806 C CA . ASN A 1 103 ? 16.026 -9.356 7.178 1.00 70.75 103 ASN A CA 1
ATOM 807 C C . ASN A 1 103 ? 14.502 -9.402 6.970 1.00 70.75 103 ASN A C 1
ATOM 809 O O . ASN A 1 103 ? 13.876 -10.417 7.262 1.00 70.75 103 ASN A O 1
ATOM 813 N N . THR A 1 104 ? 13.878 -8.307 6.530 1.00 78.62 104 THR A N 1
ATOM 814 C CA . THR A 1 104 ? 12.439 -8.311 6.236 1.00 78.62 104 THR A CA 1
ATOM 815 C C . THR A 1 104 ? 12.199 -9.000 4.903 1.00 78.62 104 THR A C 1
ATOM 817 O O . THR A 1 104 ? 12.782 -8.611 3.891 1.00 78.62 104 THR A O 1
ATOM 820 N N . GLU A 1 105 ? 11.312 -9.990 4.893 1.00 83.12 105 GLU A N 1
ATOM 821 C CA . GLU A 1 105 ? 10.855 -10.612 3.657 1.00 83.12 105 GLU A CA 1
ATOM 822 C C . GLU A 1 105 ? 10.165 -9.569 2.766 1.00 83.12 105 GLU A C 1
ATOM 824 O O . GLU A 1 105 ? 9.205 -8.906 3.170 1.00 83.12 105 GLU A O 1
ATOM 829 N N . ILE A 1 106 ? 10.693 -9.395 1.553 1.00 88.88 106 ILE A N 1
ATOM 830 C CA . ILE A 1 106 ? 10.123 -8.490 0.557 1.00 88.88 106 ILE A CA 1
ATOM 831 C C . ILE A 1 106 ? 9.046 -9.259 -0.196 1.00 88.88 106 ILE A C 1
ATOM 833 O O . ILE A 1 106 ? 9.343 -10.180 -0.956 1.00 88.88 106 ILE A O 1
ATOM 837 N N . LYS A 1 107 ? 7.803 -8.842 0.021 1.00 92.62 107 LYS A N 1
ATOM 838 C CA . LYS A 1 107 ? 6.614 -9.406 -0.615 1.00 92.62 107 LYS A CA 1
ATOM 839 C C . LYS A 1 107 ? 6.563 -9.094 -2.107 1.00 92.62 107 LYS A C 1
ATOM 841 O O . LYS A 1 107 ? 7.220 -8.165 -2.586 1.00 92.62 107 LYS A O 1
ATOM 846 N N . ARG A 1 108 ? 5.760 -9.849 -2.852 1.00 94.19 108 ARG A N 1
ATOM 847 C CA . ARG A 1 108 ? 5.695 -9.746 -4.317 1.00 94.19 108 ARG A CA 1
ATOM 848 C C . ARG A 1 108 ? 4.534 -8.881 -4.804 1.00 94.19 108 ARG A C 1
ATOM 850 O O . ARG A 1 108 ? 3.492 -8.783 -4.157 1.00 94.19 108 ARG A O 1
ATOM 857 N N . ILE A 1 109 ? 4.709 -8.276 -5.977 1.00 95.19 109 ILE A N 1
ATOM 858 C CA . ILE A 1 109 ? 3.613 -7.713 -6.771 1.00 95.19 109 ILE A CA 1
ATOM 859 C C . ILE A 1 109 ? 3.060 -8.828 -7.653 1.00 95.19 109 ILE A C 1
ATOM 861 O O . ILE A 1 109 ? 3.794 -9.412 -8.449 1.00 95.19 109 ILE A O 1
ATOM 865 N N . TYR A 1 110 ? 1.763 -9.109 -7.543 1.00 92.19 110 TYR A N 1
ATOM 866 C CA . TYR A 1 110 ? 1.133 -10.134 -8.370 1.00 92.19 110 TYR A CA 1
ATOM 867 C C . TYR A 1 110 ? 0.831 -9.615 -9.774 1.00 92.19 110 TYR A C 1
ATOM 869 O O . TYR A 1 110 ? 1.192 -10.249 -10.767 1.00 92.19 110 TYR A O 1
ATOM 877 N N . ARG A 1 111 ? 0.132 -8.477 -9.859 1.00 93.75 111 ARG A N 1
ATOM 878 C CA . ARG A 1 111 ? -0.387 -7.913 -11.115 1.00 93.75 111 ARG A CA 1
ATOM 879 C C . ARG A 1 111 ? -0.808 -6.453 -10.955 1.00 93.75 111 ARG A C 1
ATOM 881 O O . ARG A 1 111 ? -0.979 -5.974 -9.835 1.00 93.75 111 ARG A O 1
ATOM 888 N N . LYS A 1 112 ? -1.071 -5.777 -12.079 1.00 94.62 112 LYS A N 1
ATOM 889 C CA . LYS A 1 112 ? -1.888 -4.553 -12.073 1.00 94.62 112 LYS A CA 1
ATOM 890 C C . LYS A 1 112 ? -3.297 -4.878 -11.569 1.00 94.62 112 LYS A C 1
ATOM 892 O O . LYS A 1 112 ? -3.820 -5.961 -11.852 1.00 94.62 112 LYS A O 1
ATOM 897 N N . ALA A 1 113 ? -3.877 -3.967 -10.795 1.00 93.31 113 ALA A N 1
ATOM 898 C CA . ALA A 1 113 ? -5.207 -4.137 -10.230 1.00 93.31 113 ALA A CA 1
ATOM 899 C C . ALA A 1 113 ? -6.236 -4.269 -11.361 1.00 93.31 113 ALA A C 1
ATOM 901 O O . ALA A 1 113 ? -6.258 -3.468 -12.297 1.00 93.31 113 ALA A O 1
ATOM 902 N N . ARG A 1 114 ? -7.071 -5.308 -11.295 1.00 93.94 114 ARG A N 1
ATOM 903 C CA . ARG A 1 114 ? -8.185 -5.484 -12.235 1.00 93.94 114 ARG A CA 1
ATOM 904 C C . ARG A 1 114 ? -9.363 -4.610 -11.793 1.00 93.94 114 ARG A C 1
ATOM 906 O O . ARG A 1 114 ? -9.441 -4.302 -10.606 1.00 93.94 114 ARG A O 1
ATOM 913 N N . PRO A 1 115 ? -10.329 -4.306 -12.677 1.00 93.25 115 PRO A N 1
ATOM 914 C CA . PRO A 1 115 ? -11.534 -3.560 -12.300 1.00 93.25 115 PRO A CA 1
ATOM 915 C C . PRO A 1 115 ? -12.239 -4.142 -11.067 1.00 93.25 115 PRO A C 1
ATOM 917 O O . PRO A 1 115 ? -12.492 -3.421 -10.115 1.00 93.25 115 PRO A O 1
ATOM 920 N N . VAL A 1 116 ? -12.390 -5.469 -11.012 1.00 91.88 116 VAL A N 1
ATOM 921 C CA . VAL A 1 116 ? -12.978 -6.182 -9.860 1.00 91.88 116 VAL A CA 1
ATOM 922 C C . VAL A 1 116 ? -12.185 -5.977 -8.562 1.00 91.88 116 VAL A C 1
ATOM 924 O O . VAL A 1 116 ? -12.756 -5.951 -7.477 1.00 91.88 116 VAL A O 1
ATOM 927 N N . ASP A 1 117 ? -10.857 -5.865 -8.654 1.00 91.38 117 ASP A N 1
ATOM 928 C CA . ASP A 1 117 ? -10.011 -5.645 -7.479 1.00 91.38 117 ASP A CA 1
ATOM 929 C C . ASP A 1 117 ? -10.174 -4.191 -6.968 1.00 91.38 117 ASP A C 1
ATOM 931 O O . ASP A 1 117 ? -10.127 -3.946 -5.766 1.00 91.38 117 ASP A O 1
ATOM 935 N N . ILE A 1 118 ? -10.409 -3.236 -7.879 1.00 90.56 118 ILE A N 1
ATOM 936 C CA . ILE A 1 118 ? -10.655 -1.819 -7.568 1.00 90.56 118 ILE A CA 1
ATOM 937 C C . ILE A 1 118 ? -12.049 -1.631 -6.962 1.00 90.56 118 ILE A C 1
ATOM 939 O O . ILE A 1 118 ? -12.167 -0.965 -5.940 1.00 90.56 118 ILE A O 1
ATOM 943 N N . GLU A 1 119 ? -13.078 -2.254 -7.541 1.00 92.88 119 GLU A N 1
ATOM 944 C CA . GLU A 1 119 ? -14.453 -2.223 -7.021 1.00 92.88 119 GLU A CA 1
ATOM 945 C C . GLU A 1 119 ? -14.499 -2.712 -5.568 1.00 92.88 119 GLU A C 1
ATOM 947 O O . GLU A 1 119 ? -14.999 -2.013 -4.692 1.00 92.88 119 GLU A O 1
ATOM 952 N N . LYS A 1 120 ? -13.864 -3.855 -5.275 1.00 91.19 120 LYS A N 1
ATOM 953 C CA . LYS A 1 120 ? -13.763 -4.378 -3.903 1.00 91.19 120 LYS A CA 1
ATOM 954 C C . LYS A 1 120 ? -13.016 -3.449 -2.954 1.00 91.19 120 LYS A C 1
ATOM 956 O O . LYS A 1 120 ? -13.403 -3.313 -1.797 1.00 91.19 120 LYS A O 1
ATOM 961 N N . TYR A 1 121 ? -11.942 -2.820 -3.425 1.00 90.75 121 TYR A N 1
ATOM 962 C CA . TYR A 1 121 ? -11.207 -1.841 -2.631 1.00 90.75 121 TYR A CA 1
ATOM 963 C C . TYR A 1 121 ? -12.075 -0.615 -2.306 1.00 90.75 121 TYR A C 1
ATOM 965 O O . TYR A 1 121 ? -12.042 -0.116 -1.181 1.00 90.75 121 TYR A O 1
ATOM 973 N N . GLU A 1 122 ? -12.883 -0.144 -3.257 1.00 91.38 122 GLU A N 1
ATOM 974 C CA . GLU A 1 122 ? -13.825 0.954 -3.034 1.00 91.38 122 GLU A CA 1
ATOM 975 C C . GLU A 1 122 ? -14.943 0.559 -2.064 1.00 91.38 122 GLU A C 1
ATOM 977 O O . GLU A 1 122 ? -15.208 1.304 -1.121 1.00 91.38 122 GLU A O 1
ATOM 982 N N . GLU A 1 123 ? -15.532 -0.629 -2.220 1.00 92.19 123 GLU A N 1
ATOM 983 C CA . GLU A 1 123 ? -16.510 -1.185 -1.277 1.00 92.19 123 GLU A CA 1
ATOM 984 C C . GLU A 1 123 ? -15.931 -1.256 0.141 1.00 92.19 123 GLU A C 1
ATOM 986 O O . GLU A 1 123 ? -16.510 -0.705 1.079 1.00 92.19 123 GLU A O 1
ATOM 991 N N . ALA A 1 124 ? -14.742 -1.843 0.302 1.00 91.12 124 ALA A N 1
ATOM 992 C CA . ALA A 1 124 ? -14.060 -1.939 1.589 1.00 91.12 124 ALA A CA 1
ATOM 993 C C . ALA A 1 124 ? -13.826 -0.555 2.215 1.00 91.12 124 ALA A C 1
ATOM 995 O O . ALA A 1 124 ? -14.054 -0.359 3.409 1.00 91.12 124 ALA A O 1
ATOM 996 N N . LYS A 1 125 ? -13.452 0.435 1.399 1.00 90.31 125 LYS A N 1
ATOM 997 C CA . LYS A 1 125 ? -13.263 1.817 1.841 1.00 90.31 125 LYS A CA 1
ATOM 998 C C . LYS A 1 125 ? -14.559 2.464 2.338 1.00 90.31 125 LYS A C 1
ATOM 1000 O O . LYS A 1 125 ? -14.521 3.237 3.294 1.00 90.31 125 LYS A O 1
ATOM 1005 N N . THR A 1 126 ? -15.709 2.161 1.731 1.00 91.75 126 THR A N 1
ATOM 1006 C CA . THR A 1 126 ? -16.998 2.695 2.213 1.00 91.75 126 THR A CA 1
ATOM 1007 C C . THR A 1 126 ? -17.366 2.174 3.603 1.00 91.75 126 THR A C 1
ATOM 1009 O O . THR A 1 126 ? -17.928 2.921 4.404 1.00 91.75 126 THR A O 1
ATOM 1012 N N . LEU A 1 127 ? -16.965 0.942 3.934 1.00 91.81 127 LEU A N 1
ATOM 1013 C CA . LEU A 1 127 ? -17.219 0.330 5.241 1.00 91.81 127 LEU A CA 1
ATOM 1014 C C . LEU A 1 127 ? -16.359 0.931 6.367 1.00 91.81 127 LEU A C 1
ATOM 1016 O O . LEU A 1 127 ? -16.727 0.841 7.536 1.00 91.81 127 LEU A O 1
ATOM 1020 N N . GLU A 1 128 ? -15.233 1.581 6.049 1.00 92.00 128 GLU A N 1
ATOM 1021 C CA . GLU A 1 128 ? -14.293 2.119 7.050 1.00 92.00 128 GLU A CA 1
ATOM 1022 C C . GLU A 1 128 ? -14.960 3.096 8.022 1.00 92.00 128 GLU A C 1
ATOM 1024 O O . GLU A 1 128 ? -14.692 3.059 9.225 1.00 92.00 128 GLU A O 1
ATOM 1029 N N . GLN A 1 129 ? -15.843 3.964 7.518 1.00 92.12 129 GLN A N 1
ATOM 1030 C CA . GLN A 1 129 ? -16.489 4.986 8.341 1.00 92.12 129 GLN A CA 1
ATOM 1031 C C . GLN A 1 129 ? -17.471 4.382 9.346 1.00 92.12 129 GLN A C 1
ATOM 1033 O O . GLN A 1 129 ? -17.457 4.761 10.520 1.00 92.12 129 GLN A O 1
ATOM 1038 N N . GLU A 1 130 ? -18.302 3.439 8.906 1.00 94.44 130 GLU A N 1
ATOM 1039 C CA . GLU A 1 130 ? -19.270 2.771 9.775 1.00 94.44 130 GLU A CA 1
ATOM 1040 C C . GLU A 1 130 ? -18.554 1.931 10.836 1.00 94.44 130 GLU A C 1
ATOM 1042 O O . GLU A 1 130 ? -18.830 2.068 12.033 1.00 94.44 130 GLU A O 1
ATOM 1047 N N . THR A 1 131 ? -17.552 1.152 10.422 1.00 94.44 131 THR A N 1
ATOM 1048 C CA . THR A 1 131 ? -16.730 0.347 11.329 1.00 94.44 131 THR A CA 1
ATOM 1049 C C . THR A 1 131 ? -16.018 1.218 12.357 1.00 94.4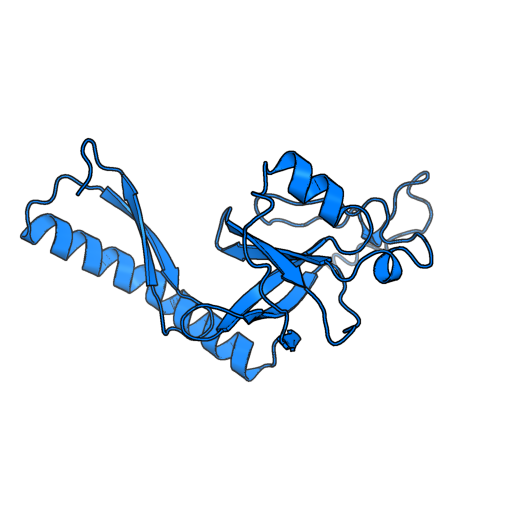4 131 THR A C 1
ATOM 1051 O O . THR A 1 131 ? -16.004 0.881 13.538 1.00 94.44 131 THR A O 1
ATOM 1054 N N . MET A 1 132 ? -15.487 2.378 11.966 1.00 93.50 132 MET A N 1
ATOM 1055 C CA . MET A 1 132 ? -14.876 3.320 12.904 1.00 93.50 132 MET A CA 1
ATOM 1056 C C . MET A 1 132 ? -15.870 3.789 13.979 1.00 93.50 132 MET A C 1
ATOM 1058 O O . MET A 1 132 ? -15.527 3.822 15.164 1.00 93.50 132 MET A O 1
ATOM 1062 N N . ILE A 1 133 ? -17.096 4.155 13.590 1.00 94.12 133 ILE A N 1
ATOM 1063 C CA . ILE A 1 133 ? -18.133 4.597 14.536 1.00 94.12 133 ILE A CA 1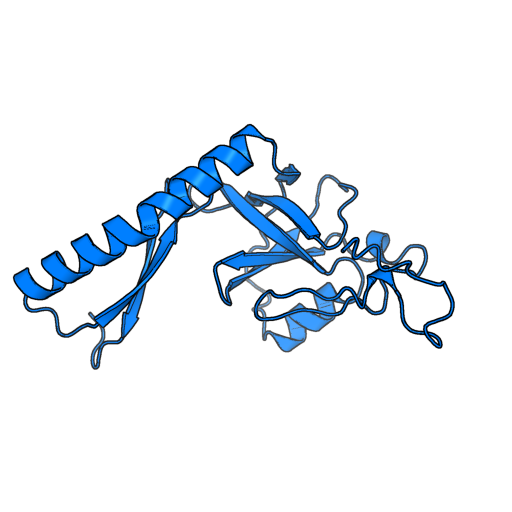
ATOM 1064 C C . ILE A 1 133 ? -18.508 3.451 15.476 1.00 94.12 133 ILE A C 1
ATOM 1066 O O . ILE A 1 133 ? -18.563 3.648 16.693 1.00 94.12 133 ILE A O 1
ATOM 1070 N N . ARG A 1 134 ? -18.712 2.249 14.929 1.00 94.75 134 ARG A N 1
ATOM 1071 C CA . ARG A 1 134 ? -19.077 1.070 15.714 1.00 94.75 134 ARG A CA 1
ATOM 1072 C C . ARG A 1 134 ? -17.981 0.689 16.704 1.00 94.75 134 ARG A C 1
ATOM 1074 O O . ARG A 1 134 ? -18.271 0.473 17.877 1.00 94.75 134 ARG A O 1
ATOM 1081 N N . SER A 1 135 ? -16.720 0.696 16.280 1.00 94.06 135 SER A N 1
ATOM 1082 C CA . SER A 1 135 ? -15.595 0.396 17.166 1.00 94.06 135 SER A CA 1
ATOM 1083 C C . SER A 1 135 ? -15.447 1.426 18.288 1.00 94.06 135 SER A C 1
ATOM 1085 O O . SER A 1 135 ? -15.097 1.053 19.403 1.00 94.06 135 SER A O 1
ATOM 1087 N N . ARG A 1 136 ? -15.762 2.711 18.050 1.00 93.88 136 ARG A N 1
ATOM 1088 C CA . ARG A 1 136 ? -15.778 3.732 19.118 1.00 93.88 136 ARG A CA 1
ATOM 1089 C C . ARG A 1 136 ? -16.862 3.470 20.161 1.00 93.88 136 ARG A C 1
ATOM 1091 O O . ARG A 1 136 ? -16.624 3.705 21.341 1.00 93.88 136 ARG A O 1
ATOM 1098 N N . GLN A 1 137 ? -18.037 3.002 19.737 1.00 94.50 137 GLN A N 1
ATOM 1099 C CA . GLN A 1 137 ? -19.106 2.611 20.661 1.00 94.50 137 GLN A CA 1
ATOM 1100 C C . GLN A 1 137 ? -18.659 1.433 21.528 1.00 94.50 137 GLN A C 1
ATOM 1102 O O . GLN A 1 137 ? -18.734 1.525 22.746 1.00 94.50 137 GLN A O 1
ATOM 1107 N N . ILE A 1 138 ? -18.095 0.393 20.908 1.00 93.19 138 ILE A N 1
ATOM 1108 C CA . ILE A 1 138 ? -17.604 -0.799 21.613 1.00 93.19 138 ILE A CA 1
ATOM 1109 C C . ILE A 1 138 ? -16.487 -0.437 22.600 1.00 93.19 138 ILE A C 1
ATOM 1111 O O . ILE A 1 138 ? -16.521 -0.870 23.746 1.00 93.19 138 ILE A O 1
ATOM 1115 N N . ALA A 1 139 ? -15.521 0.396 22.201 1.00 92.44 139 ALA A N 1
ATOM 1116 C CA . ALA A 1 139 ? -14.450 0.836 23.099 1.00 92.44 139 ALA A CA 1
ATOM 1117 C C . ALA A 1 139 ? -14.995 1.575 24.333 1.00 92.44 139 ALA A C 1
ATOM 1119 O O . ALA A 1 139 ? -14.487 1.384 25.435 1.00 92.44 139 ALA A O 1
ATOM 1120 N N . LYS A 1 140 ? -16.057 2.373 24.158 1.00 92.31 140 LYS A N 1
ATOM 1121 C CA . LYS A 1 140 ? -16.742 3.062 25.257 1.00 92.31 140 LYS A CA 1
ATOM 1122 C C . LYS A 1 140 ? -17.534 2.099 26.146 1.00 92.31 140 LYS A C 1
ATOM 1124 O O . LYS A 1 140 ? -17.517 2.267 27.357 1.00 92.31 140 LYS A O 1
ATOM 1129 N N . GLU A 1 141 ? -18.219 1.118 25.560 1.00 94.19 141 GLU A N 1
ATOM 1130 C CA . GLU A 1 141 ? -18.961 0.077 26.292 1.00 94.19 141 GLU A CA 1
ATOM 1131 C C . GLU A 1 141 ? -18.033 -0.813 27.131 1.00 94.19 141 GLU A C 1
ATOM 1133 O O . GLU A 1 141 ? -18.409 -1.238 28.217 1.00 94.19 141 GLU A O 1
ATOM 1138 N N . LEU A 1 142 ? -16.818 -1.066 26.640 1.00 93.12 142 LEU A N 1
ATOM 1139 C CA . LEU A 1 142 ? -15.785 -1.842 27.330 1.00 93.12 142 LEU A CA 1
ATOM 1140 C C . LEU A 1 142 ? -14.911 -1.001 28.276 1.00 93.12 142 LEU A C 1
ATOM 1142 O O . LEU A 1 142 ? -13.958 -1.537 28.834 1.00 93.12 142 LEU A O 1
ATOM 1146 N N . GLU A 1 143 ? -15.199 0.298 28.424 1.00 90.62 143 GLU A N 1
ATOM 1147 C CA . GLU A 1 143 ? -14.433 1.244 29.252 1.00 90.62 143 GLU A CA 1
ATOM 1148 C C . GLU A 1 143 ? -12.918 1.238 28.957 1.00 90.62 143 GLU A C 1
ATOM 1150 O O . GLU A 1 143 ? -12.084 1.443 29.839 1.00 90.62 143 GLU A O 1
ATOM 1155 N N . LEU A 1 144 ? -12.544 1.009 27.693 1.00 89.50 144 LEU A N 1
ATOM 1156 C CA . LEU A 1 144 ? -11.147 1.021 27.272 1.00 89.50 144 LEU A CA 1
ATOM 1157 C C . LEU A 1 144 ? -10.644 2.463 27.179 1.00 89.50 144 LEU A C 1
ATOM 1159 O O . LEU A 1 144 ? -11.222 3.283 26.461 1.00 89.50 144 LEU A O 1
ATOM 1163 N N . ASP A 1 145 ? -9.519 2.751 27.835 1.00 88.62 145 ASP A N 1
ATOM 1164 C CA . ASP A 1 145 ? -8.853 4.055 27.761 1.00 88.62 145 ASP A CA 1
ATOM 1165 C C . ASP A 1 145 ? -8.075 4.211 26.444 1.00 88.62 145 ASP A C 1
ATOM 1167 O O . ASP A 1 145 ? -6.844 4.162 26.375 1.00 88.62 145 ASP A O 1
ATOM 1171 N N . MET A 1 146 ? -8.827 4.310 25.347 1.00 91.31 146 MET A N 1
ATOM 1172 C CA . MET A 1 146 ? -8.295 4.515 24.007 1.00 91.31 146 MET A CA 1
ATOM 1173 C C . MET A 1 146 ? -9.220 5.363 23.135 1.00 91.31 146 MET A C 1
ATOM 1175 O O . MET A 1 146 ? -10.445 5.357 23.262 1.00 91.31 146 MET A O 1
ATOM 1179 N N . LYS A 1 147 ? -8.627 6.054 22.162 1.00 90.38 147 LYS A N 1
ATOM 1180 C CA . LYS A 1 147 ? -9.335 6.825 21.135 1.00 90.38 147 LYS A CA 1
ATOM 1181 C C . LYS A 1 147 ? -9.026 6.257 19.762 1.00 90.38 147 LYS A C 1
ATOM 1183 O O . LYS A 1 147 ? -7.901 6.365 19.282 1.00 90.38 147 LYS A O 1
ATOM 1188 N N . ILE A 1 148 ? -10.041 5.693 19.113 1.00 92.44 148 ILE A N 1
ATOM 1189 C CA . ILE A 1 148 ? -9.929 5.181 17.743 1.00 92.44 148 ILE A CA 1
ATOM 1190 C C . ILE A 1 148 ? -9.927 6.358 16.765 1.00 92.44 148 ILE A C 1
ATOM 1192 O O . ILE A 1 148 ? -10.919 7.091 16.643 1.00 92.44 148 ILE A O 1
ATOM 1196 N N . GLY A 1 149 ? -8.797 6.536 16.085 1.00 90.12 149 GLY A N 1
ATOM 1197 C CA . GLY A 1 149 ? -8.547 7.611 15.132 1.00 90.12 149 GLY A CA 1
ATOM 1198 C C . GLY A 1 149 ? -9.004 7.269 13.718 1.00 90.12 149 GLY A C 1
ATOM 1199 O O . GLY A 1 149 ? -9.736 8.059 13.129 1.00 90.12 149 GLY A O 1
ATOM 1200 N N . ASP A 1 150 ? -8.607 6.104 13.200 1.00 90.75 150 ASP A N 1
ATOM 1201 C CA . ASP A 1 150 ? -8.881 5.693 11.815 1.00 90.75 150 ASP A CA 1
ATOM 1202 C C . ASP A 1 150 ? -8.961 4.162 11.685 1.00 90.75 150 ASP A C 1
ATOM 1204 O O . ASP A 1 150 ? -8.459 3.424 12.539 1.00 90.75 150 ASP A O 1
ATOM 1208 N N . VAL A 1 151 ? -9.586 3.694 10.606 1.00 92.12 151 VAL A N 1
ATOM 1209 C CA . VAL A 1 151 ? -9.706 2.282 10.230 1.00 92.12 151 VAL A CA 1
ATOM 1210 C C . VAL A 1 151 ? -9.288 2.135 8.773 1.00 92.12 151 VAL A C 1
ATOM 1212 O O . VAL A 1 151 ? -9.714 2.908 7.918 1.00 92.12 151 VAL A O 1
ATOM 1215 N N . GLU A 1 152 ? -8.444 1.154 8.485 1.00 91.12 152 GLU A N 1
ATOM 1216 C CA . GLU A 1 152 ? -8.016 0.812 7.128 1.00 91.12 152 GLU A CA 1
ATOM 1217 C C . GLU A 1 152 ? -8.392 -0.636 6.834 1.00 91.12 152 GLU A C 1
ATOM 1219 O O . GLU A 1 152 ? -7.968 -1.545 7.553 1.00 91.12 152 GLU A O 1
ATOM 1224 N N . TYR A 1 153 ? -9.162 -0.857 5.771 1.00 91.81 153 TYR A N 1
ATOM 1225 C CA . TYR A 1 153 ? -9.342 -2.201 5.234 1.00 91.81 153 TYR A CA 1
ATOM 1226 C C . TYR A 1 153 ? -8.256 -2.524 4.214 1.00 91.81 153 TYR A C 1
ATOM 1228 O O . TYR A 1 153 ? -7.839 -1.689 3.413 1.00 91.81 153 TYR A O 1
ATOM 1236 N N . GLN A 1 154 ? -7.820 -3.779 4.231 1.00 90.31 154 GLN A N 1
ATOM 1237 C CA . GLN A 1 154 ? -7.038 -4.350 3.147 1.00 90.31 154 GLN A CA 1
ATOM 1238 C C . GLN A 1 154 ? -7.888 -4.395 1.868 1.00 90.31 154 GLN A C 1
ATOM 1240 O O . GLN A 1 154 ? -9.108 -4.533 1.944 1.00 90.31 154 GLN A O 1
ATOM 1245 N N . GLY A 1 155 ? -7.266 -4.313 0.690 1.00 85.88 155 GLY A N 1
ATOM 1246 C CA . GLY A 1 155 ? -8.003 -4.257 -0.580 1.00 85.88 155 GLY A CA 1
ATOM 1247 C C . GLY A 1 155 ? -8.892 -5.468 -0.908 1.00 85.88 155 GLY A C 1
ATOM 1248 O O . GLY A 1 155 ? -9.747 -5.368 -1.781 1.00 85.88 155 GLY A O 1
ATOM 1249 N N . ASP A 1 156 ? -8.728 -6.601 -0.220 1.00 85.25 156 ASP A N 1
ATOM 1250 C CA . ASP A 1 156 ? -9.629 -7.761 -0.299 1.00 85.25 156 ASP A CA 1
ATOM 1251 C C . ASP A 1 156 ? -10.713 -7.799 0.795 1.00 85.25 156 ASP A C 1
ATOM 1253 O O . ASP A 1 156 ? -11.548 -8.701 0.789 1.00 85.25 156 ASP A O 1
ATOM 1257 N N . GLY A 1 157 ? -10.697 -6.852 1.738 1.00 84.94 157 GLY A N 1
ATOM 1258 C CA . GLY A 1 157 ? -11.614 -6.771 2.876 1.00 84.94 157 GLY A CA 1
ATOM 1259 C C . GLY A 1 157 ? -11.364 -7.798 3.989 1.00 84.94 157 GLY A C 1
ATOM 1260 O O . GLY A 1 157 ? -12.032 -7.748 5.019 1.00 84.94 157 GLY A O 1
ATOM 1261 N N . ASN A 1 158 ? -10.390 -8.705 3.840 1.00 87.56 158 ASN A N 1
ATOM 1262 C CA . ASN A 1 158 ? -10.172 -9.809 4.788 1.00 87.56 158 ASN A CA 1
ATOM 1263 C C . ASN A 1 158 ? -9.541 -9.362 6.113 1.00 87.56 158 ASN A C 1
ATOM 1265 O O . ASN A 1 158 ? -9.577 -10.090 7.107 1.00 87.56 158 ASN A O 1
ATOM 1269 N N . LYS A 1 159 ? -8.922 -8.181 6.129 1.00 89.62 159 LYS A N 1
ATOM 1270 C CA . LYS A 1 159 ? -8.236 -7.626 7.293 1.00 89.62 159 LYS A CA 1
ATOM 1271 C C . LYS A 1 159 ? -8.603 -6.160 7.470 1.00 89.62 159 LYS A C 1
ATOM 1273 O O . LYS A 1 159 ? -8.526 -5.385 6.521 1.00 89.62 159 LYS A O 1
ATOM 1278 N N . ALA A 1 160 ? -8.926 -5.790 8.706 1.00 90.62 160 ALA A N 1
ATOM 1279 C CA . ALA A 1 160 ? -9.071 -4.407 9.142 1.00 90.62 160 ALA A CA 1
ATOM 1280 C C . ALA A 1 160 ? -7.925 -4.040 10.092 1.00 90.62 160 ALA A C 1
ATOM 1282 O O . ALA A 1 160 ? -7.539 -4.832 10.956 1.00 90.62 160 ALA A O 1
ATOM 1283 N N . ILE A 1 161 ? -7.377 -2.843 9.931 1.00 90.19 161 ILE A N 1
ATOM 1284 C CA . ILE A 1 161 ? -6.333 -2.270 10.776 1.00 90.19 161 ILE A CA 1
ATOM 1285 C C . ILE A 1 161 ? -6.936 -1.061 11.485 1.00 90.19 161 ILE A C 1
ATOM 1287 O O . ILE A 1 161 ? -7.428 -0.139 10.841 1.00 90.19 161 ILE A O 1
ATOM 1291 N N . PHE A 1 162 ? -6.887 -1.067 12.815 1.00 91.38 162 PHE A N 1
ATOM 1292 C CA . PHE A 1 162 ? -7.398 0.016 13.649 1.00 91.38 162 PHE A CA 1
ATOM 1293 C C . PHE A 1 162 ? -6.239 0.865 14.164 1.00 91.38 162 PHE A C 1
ATOM 1295 O O . PHE A 1 162 ? -5.317 0.350 14.800 1.00 91.38 162 PHE A O 1
ATOM 1302 N N . TYR A 1 163 ? -6.305 2.170 13.922 1.00 91.19 163 TYR A N 1
ATOM 1303 C CA . TYR A 1 163 ? -5.368 3.146 14.462 1.00 91.19 163 TYR A CA 1
ATOM 1304 C C . TYR A 1 163 ? -5.980 3.803 15.691 1.00 91.19 163 TYR A C 1
ATOM 1306 O O . TYR A 1 163 ? -7.057 4.400 15.611 1.00 91.19 163 TYR A O 1
ATOM 1314 N N . TYR A 1 164 ? -5.294 3.717 16.827 1.00 92.31 164 TYR A N 1
ATOM 1315 C CA . TYR A 1 164 ? -5.764 4.281 18.086 1.00 92.31 164 TYR A CA 1
ATOM 1316 C C . TYR A 1 164 ? -4.643 4.980 18.853 1.00 92.31 164 TYR A C 1
ATOM 1318 O O . TYR A 1 164 ? -3.459 4.726 18.638 1.00 92.31 164 TYR A O 1
ATOM 1326 N N . ILE A 1 165 ? -5.052 5.875 19.746 1.00 91.62 165 ILE A N 1
ATOM 1327 C CA . ILE A 1 165 ? -4.195 6.530 20.733 1.00 91.62 165 ILE A CA 1
ATOM 1328 C C . ILE A 1 165 ? -4.639 6.028 22.104 1.00 91.62 165 ILE A C 1
ATOM 1330 O O . ILE A 1 165 ? -5.833 6.067 22.398 1.00 91.62 165 ILE A O 1
ATOM 1334 N N . ALA A 1 166 ? -3.700 5.559 22.916 1.00 92.00 166 ALA A N 1
ATOM 1335 C CA . ALA A 1 166 ? -3.924 5.138 24.294 1.00 92.00 166 ALA A CA 1
ATOM 1336 C C . ALA A 1 166 ? -2.703 5.525 25.137 1.00 92.00 166 ALA A C 1
ATOM 1338 O O . ALA A 1 166 ? -1.581 5.516 24.621 1.00 92.00 166 ALA A O 1
ATOM 1339 N N . ASP 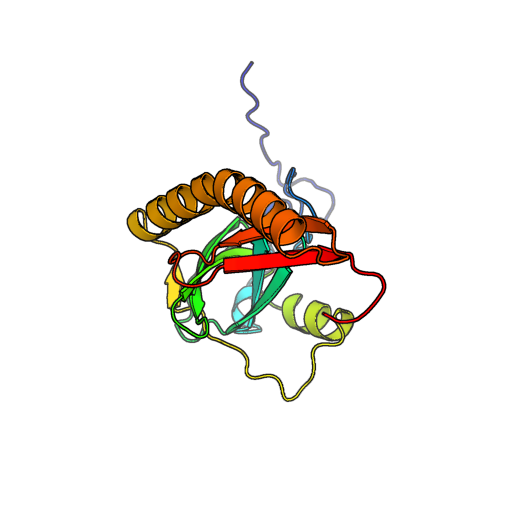A 1 167 ? -2.922 5.849 26.410 1.00 84.88 167 ASP A N 1
ATOM 1340 C CA . ASP A 1 167 ? -1.843 6.234 27.328 1.00 84.88 167 ASP A CA 1
ATOM 1341 C C . ASP A 1 167 ? -1.011 5.017 27.769 1.00 84.88 167 ASP A C 1
ATOM 1343 O O . ASP A 1 167 ? 0.200 5.116 27.977 1.00 84.88 167 ASP A O 1
ATOM 1347 N N . ALA A 1 168 ? -1.643 3.843 27.840 1.00 82.56 168 ALA A N 1
ATOM 1348 C CA . ALA A 1 168 ? -0.999 2.561 28.096 1.00 82.56 168 ALA A CA 1
ATOM 1349 C C . ALA A 1 168 ? -1.249 1.574 26.946 1.00 82.56 168 ALA A C 1
ATOM 1351 O O . ALA A 1 168 ? -2.186 1.717 26.158 1.00 82.56 168 ALA A O 1
ATOM 1352 N N . ARG A 1 169 ? -0.398 0.545 26.846 1.00 77.38 169 ARG A N 1
ATOM 1353 C CA . ARG A 1 169 ? -0.623 -0.549 25.897 1.00 77.38 169 ARG A CA 1
ATOM 1354 C C . ARG A 1 169 ? -1.869 -1.323 26.324 1.00 77.38 169 ARG A C 1
ATOM 1356 O O . ARG A 1 169 ? -1.894 -1.863 27.427 1.00 77.38 169 ARG A O 1
ATOM 1363 N N . VAL A 1 170 ? -2.844 -1.373 25.421 1.00 64.62 170 VAL A N 1
ATOM 1364 C CA . VAL A 1 170 ? -4.057 -2.195 25.520 1.00 64.62 170 VAL A CA 1
ATOM 1365 C C . VAL A 1 170 ? -3.829 -3.553 24.873 1.00 64.62 170 VAL A C 1
ATOM 1367 O O . VAL A 1 170 ? -3.086 -3.595 23.860 1.00 64.62 170 VAL A O 1
#

Sequence (170 aa):
MNKDFRLDDSLRGFCAKGCGRQDKQLNTYDYLADVPGNAEQTDLVEVQFKNTRKGYFRNDNRLQLEKGDMVAVEASPGHDIGVVTLTGRLVPLQMKKANFKANTEIKRIYRKARPVDIEKYEEAKTLEQETMIRSRQIAKELELDMKIGDVEYQGDGNKAIFYYIADARV

pLDDT: mean 82.75, std 14.23, range [37.41, 95.19]

Foldseek 3Di:
DDPPPDDDPPPPLFDSLQPDDDPAPPAGGARCQPPPCQQVQAQWFWWDDPDPDIAIAGAPVSDPDGFQFWFWWCDVPDIFITTTRDGGPCRVVVCVVVVPDPPDDHTHTDGGQDPVLVVLQVVLVVCFVVVQVVVQVVCVVVVPQKDFDTWHAGSNNPDIDTDIDHPDDD

Radius of gyration: 18.75 Å; chains: 1; bounding box: 37×38×52 Å

Secondary structure (DSSP, 8-state):
--------TTSTTS-TTTS----STTPPP-TTTTSTTGGGS-SEEEEE-STT-EEEEE-TT-----TT-EEEEE-SSSEEEEEEEE-TTHHHHHHHHTT--TTS--PBEEEEPPHHHHHHHHHHHHHHHHHHHHHHHHHHHTT-SEEEEEEEE-TTSS-EEEEEEESS--